Protein AF-A0A2N3VDS1-F1 (afdb_monomer)

Structure (mmCIF, N/CA/C/O backbone):
data_AF-A0A2N3VDS1-F1
#
_entry.id   AF-A0A2N3VDS1-F1
#
loop_
_atom_site.group_PDB
_atom_site.id
_atom_site.type_symbol
_atom_site.label_atom_id
_atom_site.label_alt_id
_atom_site.label_comp_id
_atom_site.label_asym_id
_atom_site.label_entity_id
_atom_site.label_seq_id
_atom_site.pdbx_PDB_ins_code
_atom_site.Cartn_x
_atom_site.Cartn_y
_atom_site.Cartn_z
_atom_site.occupancy
_atom_site.B_iso_or_equiv
_atom_site.auth_seq_id
_atom_site.auth_comp_id
_atom_site.auth_asym_id
_atom_site.auth_atom_id
_atom_site.pdbx_PDB_model_num
ATOM 1 N N . MET A 1 1 ? 66.726 -11.748 22.827 1.00 40.31 1 MET A N 1
ATOM 2 C CA . MET A 1 1 ? 65.392 -11.813 22.190 1.00 40.31 1 MET A CA 1
ATOM 3 C C . MET A 1 1 ? 64.374 -11.237 23.165 1.00 40.31 1 MET A C 1
ATOM 5 O O . MET A 1 1 ? 64.558 -11.400 24.361 1.00 40.31 1 MET A O 1
ATOM 9 N N . SER A 1 2 ? 63.422 -10.479 22.626 1.00 37.84 2 SER A N 1
ATOM 10 C CA . SER A 1 2 ? 62.558 -9.450 23.224 1.00 37.84 2 SER A CA 1
ATOM 11 C C . SER A 1 2 ? 61.882 -9.699 24.580 1.00 37.84 2 SER A C 1
ATOM 13 O O . SER A 1 2 ? 61.341 -10.766 24.846 1.00 37.84 2 SER A O 1
ATOM 15 N N . SER A 1 3 ? 61.819 -8.609 25.353 1.00 40.00 3 SER A N 1
ATOM 16 C CA . SER A 1 3 ? 60.859 -8.295 26.421 1.00 40.00 3 SER A CA 1
ATOM 17 C C . SER A 1 3 ? 59.410 -8.217 25.907 1.00 40.00 3 SER A C 1
ATOM 19 O O . SER A 1 3 ? 59.211 -7.961 24.726 1.00 40.00 3 SER A O 1
ATOM 21 N N . PHE A 1 4 ? 58.405 -8.349 26.784 1.00 37.31 4 PHE A N 1
ATOM 22 C CA . PHE A 1 4 ? 57.497 -7.255 27.190 1.00 37.31 4 PHE A CA 1
ATOM 23 C C . PHE A 1 4 ? 56.454 -7.720 28.225 1.00 37.31 4 PHE A C 1
ATOM 25 O O . PHE A 1 4 ? 55.967 -8.845 28.219 1.00 37.31 4 PHE A O 1
ATOM 32 N N . VAL A 1 5 ? 56.160 -6.786 29.128 1.00 45.03 5 VAL A N 1
ATOM 33 C CA . VAL A 1 5 ? 55.235 -6.808 30.266 1.00 45.03 5 VAL A CA 1
ATOM 34 C C . VAL A 1 5 ? 53.775 -6.863 29.797 1.00 45.03 5 VAL A C 1
ATOM 36 O O . VAL A 1 5 ? 53.363 -6.053 28.967 1.00 45.03 5 VAL A O 1
ATOM 39 N N . GLY A 1 6 ? 52.976 -7.774 30.361 1.00 40.03 6 GLY A N 1
ATOM 40 C CA . GLY A 1 6 ? 51.526 -7.838 30.150 1.00 40.03 6 GLY A CA 1
ATOM 41 C C . GLY A 1 6 ? 50.784 -6.791 30.987 1.00 40.03 6 GLY A C 1
ATOM 42 O O . GLY A 1 6 ? 50.895 -6.775 32.211 1.00 40.03 6 GLY A O 1
ATOM 43 N N . ARG A 1 7 ? 50.048 -5.894 30.321 1.00 41.56 7 ARG A N 1
ATOM 44 C CA . ARG A 1 7 ? 49.234 -4.827 30.926 1.00 41.56 7 ARG A CA 1
ATOM 45 C C . ARG A 1 7 ? 47.931 -5.373 31.526 1.00 41.56 7 ARG A C 1
ATOM 47 O O . ARG A 1 7 ? 47.240 -6.165 30.897 1.00 41.56 7 ARG A O 1
ATOM 54 N N . VAL A 1 8 ? 47.577 -4.855 32.703 1.00 44.84 8 VAL A N 1
ATOM 55 C CA . VAL A 1 8 ? 46.228 -4.882 33.292 1.00 44.84 8 VAL A CA 1
ATOM 56 C C . VAL A 1 8 ? 45.271 -4.107 32.377 1.00 44.84 8 VAL A C 1
ATOM 58 O O . VAL A 1 8 ? 45.596 -2.998 31.953 1.00 44.84 8 VAL A O 1
ATOM 61 N N . GLY A 1 9 ? 44.098 -4.670 32.082 1.00 36.62 9 GLY A N 1
ATOM 62 C CA . GLY A 1 9 ? 43.041 -4.017 31.308 1.00 36.62 9 GLY A CA 1
ATOM 63 C C . GLY A 1 9 ? 41.673 -4.304 31.917 1.00 36.62 9 GLY A C 1
ATOM 64 O O . GLY A 1 9 ? 41.267 -5.456 32.004 1.00 36.62 9 GLY A O 1
ATOM 65 N N . ALA A 1 10 ? 41.019 -3.245 32.386 1.00 42.84 10 ALA A N 1
ATOM 66 C CA . ALA A 1 10 ? 39.776 -3.227 33.141 1.00 42.84 10 ALA A CA 1
ATOM 67 C C . ALA A 1 10 ? 38.609 -3.985 32.483 1.00 42.84 10 ALA A C 1
ATOM 69 O O . ALA A 1 10 ? 38.359 -3.886 31.284 1.00 42.84 10 ALA A O 1
ATOM 70 N N . VAL A 1 11 ? 37.842 -4.672 33.330 1.00 45.03 11 VAL A N 1
ATOM 71 C CA . VAL A 1 11 ? 36.503 -5.180 33.035 1.00 45.03 11 VAL A CA 1
ATOM 72 C C . VAL A 1 11 ? 35.547 -3.984 32.975 1.00 45.03 11 VAL A C 1
ATOM 74 O O . VAL A 1 11 ? 35.133 -3.462 34.007 1.00 45.03 11 VAL A O 1
ATOM 77 N N . CYS A 1 12 ? 35.195 -3.540 31.769 1.00 34.81 12 CYS A N 1
ATOM 78 C CA . CYS A 1 12 ? 34.033 -2.681 31.550 1.00 34.81 12 CYS A CA 1
ATOM 79 C C . CYS A 1 12 ? 32.852 -3.580 31.180 1.00 34.81 12 CYS A C 1
ATOM 81 O O . CYS A 1 12 ? 32.689 -3.955 30.021 1.00 34.81 12 CYS A O 1
ATOM 83 N N . ILE A 1 13 ? 32.022 -3.934 32.164 1.00 47.00 13 ILE A N 1
ATOM 84 C CA . ILE A 1 13 ? 30.684 -4.474 31.896 1.00 47.00 13 ILE A CA 1
ATOM 85 C C . ILE A 1 13 ? 29.844 -3.287 31.424 1.00 47.00 13 ILE A C 1
ATOM 87 O O . ILE A 1 13 ? 29.196 -2.605 32.215 1.00 47.00 13 ILE A O 1
ATOM 91 N N . ALA A 1 14 ? 29.915 -2.984 30.131 1.00 44.31 14 ALA A N 1
ATOM 92 C CA . ALA A 1 14 ? 28.943 -2.107 29.510 1.00 44.31 14 ALA A CA 1
ATOM 93 C C . ALA A 1 14 ? 27.630 -2.891 29.437 1.00 44.31 14 ALA A C 1
ATOM 95 O O . ALA A 1 14 ? 27.467 -3.777 28.598 1.00 44.31 14 ALA A O 1
ATOM 96 N N . VAL A 1 15 ? 26.701 -2.592 30.345 1.00 49.94 15 VAL A N 1
ATOM 97 C CA . VAL A 1 15 ? 25.296 -2.961 30.175 1.00 49.94 15 VAL A CA 1
ATOM 98 C C . VAL A 1 15 ? 24.805 -2.152 28.981 1.00 49.94 15 VAL A C 1
ATOM 100 O O . VAL A 1 15 ? 24.395 -1.001 29.113 1.00 49.94 15 VAL A O 1
ATOM 103 N N . ALA A 1 16 ? 24.951 -2.720 27.785 1.00 50.16 16 ALA A N 1
ATOM 104 C CA . ALA A 1 16 ? 24.354 -2.177 26.585 1.00 50.16 16 ALA A CA 1
ATOM 105 C C . ALA A 1 16 ? 22.840 -2.262 26.782 1.00 50.16 16 ALA A C 1
ATOM 107 O O . ALA A 1 16 ? 22.243 -3.328 26.641 1.00 50.16 16 ALA A O 1
ATOM 108 N N . ALA A 1 17 ? 22.229 -1.143 27.166 1.00 49.97 17 ALA A N 1
ATOM 109 C CA . ALA A 1 17 ? 20.806 -0.944 26.992 1.00 49.97 17 ALA A CA 1
ATOM 110 C C . ALA A 1 17 ? 20.538 -1.087 25.491 1.00 49.97 17 ALA A C 1
ATOM 112 O O . ALA A 1 17 ? 20.821 -0.187 24.700 1.00 49.97 17 ALA A O 1
ATOM 113 N N . THR A 1 18 ? 20.082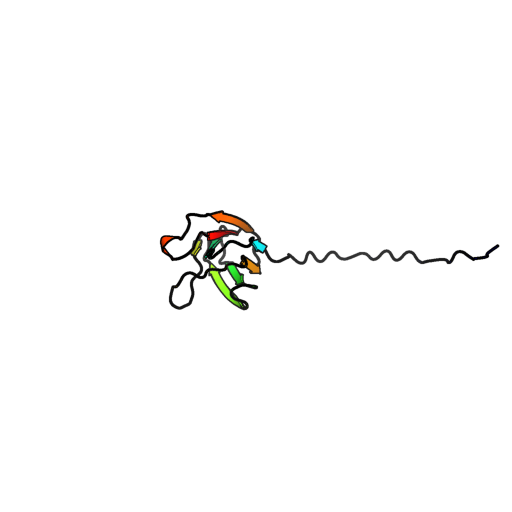 -2.268 25.086 1.00 49.47 18 THR A N 1
ATOM 114 C CA . THR A 1 18 ? 19.600 -2.544 23.741 1.00 49.47 18 THR A CA 1
ATOM 115 C C . THR A 1 18 ? 18.319 -1.748 23.548 1.00 49.47 18 THR A C 1
ATOM 117 O O . THR A 1 18 ? 17.211 -2.242 23.741 1.00 49.47 18 THR A O 1
ATOM 120 N N . PHE A 1 19 ? 18.464 -0.479 23.170 1.00 44.84 19 PHE A N 1
ATOM 121 C CA . PHE A 1 19 ? 17.403 0.221 22.469 1.00 44.84 19 PHE A CA 1
ATOM 122 C C . PHE A 1 19 ? 17.142 -0.588 21.199 1.00 44.84 19 PHE A C 1
ATOM 124 O O . PHE A 1 19 ? 17.933 -0.562 20.258 1.00 44.84 19 PHE A O 1
ATOM 131 N N . LEU A 1 20 ? 16.063 -1.371 21.208 1.00 45.47 20 LEU A N 1
ATOM 132 C CA . LEU A 1 20 ? 15.473 -1.952 20.011 1.00 45.47 20 LEU A CA 1
ATOM 133 C C . LEU A 1 20 ? 14.958 -0.785 19.168 1.00 45.47 20 LEU A C 1
ATOM 135 O O . LEU A 1 20 ? 13.773 -0.458 19.187 1.00 45.47 20 LEU A O 1
ATOM 139 N N . VAL A 1 21 ? 15.871 -0.112 18.468 1.00 49.47 21 VAL A N 1
ATOM 140 C CA . VAL A 1 21 ? 15.518 0.758 17.356 1.00 49.47 21 VAL A CA 1
ATOM 141 C C . VAL A 1 21 ? 14.851 -0.177 16.360 1.00 49.47 21 VAL A C 1
ATOM 143 O O . VAL A 1 21 ? 15.518 -1.016 15.757 1.00 49.47 21 VAL A O 1
ATOM 146 N N . CYS A 1 22 ? 13.520 -0.128 16.278 1.00 53.50 22 CYS A N 1
ATOM 147 C CA . CYS A 1 22 ? 12.799 -0.824 15.224 1.00 53.50 22 CYS A CA 1
ATOM 148 C C . CYS A 1 22 ? 13.364 -0.285 13.910 1.00 53.50 22 CYS A C 1
ATOM 150 O O . CYS A 1 22 ? 13.166 0.885 13.584 1.00 53.50 22 CYS A O 1
ATOM 152 N N . ALA A 1 23 ? 14.153 -1.107 13.218 1.00 59.03 23 ALA A N 1
ATOM 153 C CA . ALA A 1 23 ? 14.589 -0.796 11.871 1.00 59.03 23 ALA A CA 1
ATOM 154 C C . ALA A 1 23 ? 13.337 -0.573 11.004 1.00 59.03 23 ALA A C 1
ATOM 156 O O . ALA A 1 23 ? 12.306 -1.208 11.266 1.00 59.03 23 ALA A O 1
ATOM 157 N N . PRO A 1 24 ? 13.393 0.330 10.013 1.00 63.62 24 PRO A N 1
ATOM 158 C CA . PRO A 1 24 ? 12.275 0.518 9.101 1.00 63.62 24 PRO A CA 1
ATOM 159 C C . PRO A 1 24 ? 11.924 -0.813 8.427 1.00 63.62 24 PRO A C 1
ATOM 161 O O . PRO A 1 24 ? 12.799 -1.646 8.179 1.00 63.62 24 PRO A O 1
ATOM 164 N N . ALA A 1 25 ? 10.640 -1.023 8.146 1.00 76.81 25 ALA A N 1
ATOM 165 C CA . ALA A 1 25 ? 10.200 -2.192 7.402 1.00 76.81 25 ALA A CA 1
ATOM 166 C C . ALA A 1 25 ? 10.529 -1.961 5.919 1.00 76.81 25 ALA A C 1
ATOM 168 O O . ALA A 1 25 ? 10.166 -0.923 5.365 1.00 76.81 25 ALA A O 1
ATOM 169 N N . GLN A 1 26 ? 11.235 -2.901 5.286 1.00 81.25 26 GLN A N 1
ATOM 170 C CA . GLN A 1 26 ? 11.757 -2.727 3.927 1.00 81.25 26 GLN A CA 1
ATOM 171 C C . GLN A 1 26 ? 11.318 -3.857 2.992 1.00 81.25 26 GLN A C 1
ATOM 173 O O . GLN A 1 26 ? 11.426 -5.031 3.348 1.00 81.25 26 GLN A O 1
ATOM 178 N N . ALA A 1 27 ? 10.878 -3.481 1.794 1.00 83.88 27 ALA A N 1
ATOM 179 C CA . ALA A 1 27 ? 10.664 -4.356 0.649 1.00 83.88 27 ALA A CA 1
ATOM 180 C C . ALA A 1 27 ? 11.877 -4.350 -0.291 1.00 83.88 27 ALA A C 1
ATOM 182 O O . ALA A 1 27 ? 12.620 -3.366 -0.357 1.00 83.88 27 ALA A O 1
ATOM 183 N N . GLY A 1 28 ? 12.059 -5.451 -1.024 1.00 82.44 28 GLY A N 1
ATOM 184 C CA . GLY A 1 28 ? 13.117 -5.586 -2.024 1.00 82.44 28 GLY A CA 1
ATOM 185 C C . GLY A 1 28 ? 12.900 -4.689 -3.252 1.00 82.44 28 GLY A C 1
ATOM 186 O O . GLY A 1 28 ? 11.809 -4.149 -3.437 1.00 82.44 28 GLY A O 1
ATOM 187 N N . PRO A 1 29 ? 13.943 -4.495 -4.076 1.00 81.69 29 PRO A N 1
ATOM 188 C CA . PRO A 1 29 ? 13.822 -3.774 -5.335 1.00 81.69 29 PRO A CA 1
ATOM 189 C C . PRO A 1 29 ? 13.113 -4.638 -6.387 1.00 81.69 29 PRO A C 1
ATOM 191 O O . PRO A 1 29 ? 13.612 -5.701 -6.750 1.00 81.69 29 PRO A O 1
ATOM 194 N N . ASP A 1 30 ? 11.998 -4.135 -6.909 1.00 87.44 30 ASP A N 1
ATOM 195 C CA . ASP A 1 30 ? 11.270 -4.684 -8.055 1.00 87.44 30 ASP A CA 1
ATOM 196 C C . ASP A 1 30 ? 10.917 -3.523 -8.980 1.00 87.44 30 ASP A C 1
ATOM 198 O O . ASP A 1 30 ? 10.525 -2.457 -8.503 1.00 87.44 30 ASP A O 1
ATOM 202 N N . SER A 1 31 ? 11.098 -3.699 -10.291 1.00 87.19 31 SER A N 1
ATOM 203 C CA . SER A 1 31 ? 10.899 -2.594 -11.233 1.00 87.19 31 SER A CA 1
ATOM 204 C C . SER A 1 31 ? 9.439 -2.155 -11.244 1.00 87.19 31 SER A C 1
ATOM 206 O O . SER A 1 31 ? 8.547 -3.000 -11.218 1.00 87.19 31 SER A O 1
ATOM 208 N N . ASN A 1 32 ? 9.214 -0.840 -11.254 1.00 89.50 32 ASN A N 1
ATOM 209 C CA . ASN A 1 32 ? 7.915 -0.185 -11.355 1.00 89.50 32 ASN A CA 1
ATOM 210 C C . ASN A 1 32 ? 6.854 -0.783 -10.407 1.00 89.50 32 ASN A C 1
ATOM 212 O O . ASN A 1 32 ? 5.669 -0.878 -10.736 1.00 89.50 32 ASN A O 1
ATOM 216 N N . ALA A 1 33 ? 7.285 -1.217 -9.219 1.00 92.56 33 ALA A N 1
ATOM 217 C CA . ALA A 1 33 ? 6.414 -1.868 -8.259 1.00 92.56 33 ALA A CA 1
ATOM 218 C C . ALA A 1 33 ? 5.647 -0.822 -7.456 1.00 92.56 33 ALA A C 1
ATOM 220 O O . ALA A 1 33 ? 6.250 0.076 -6.868 1.00 92.56 33 ALA A O 1
ATOM 221 N N . CYS A 1 34 ? 4.329 -0.963 -7.381 1.00 94.62 34 CYS A N 1
ATOM 222 C CA . CYS A 1 34 ? 3.478 -0.110 -6.557 1.00 94.62 34 CYS A CA 1
ATOM 223 C C . CYS A 1 34 ? 3.452 -0.556 -5.093 1.00 94.62 34 CYS A C 1
ATOM 225 O O . CYS A 1 34 ? 3.923 -1.643 -4.752 1.00 94.62 34 CYS A O 1
ATOM 227 N N . LEU A 1 35 ? 2.899 0.289 -4.220 1.00 93.38 35 LEU A N 1
ATOM 228 C CA . LEU A 1 35 ? 2.736 -0.018 -2.800 1.00 93.38 35 LEU A CA 1
ATOM 229 C C . LEU A 1 35 ? 1.261 -0.102 -2.416 1.00 93.38 35 LEU A C 1
ATOM 231 O O . LEU A 1 35 ? 0.517 0.871 -2.533 1.00 93.38 35 LEU A O 1
ATOM 235 N N . VAL A 1 36 ? 0.863 -1.259 -1.898 1.00 95.00 36 VAL A N 1
ATOM 236 C CA . VAL A 1 36 ? -0.429 -1.484 -1.252 1.00 95.00 36 VAL A CA 1
ATOM 237 C C . VAL A 1 36 ? -0.200 -1.679 0.237 1.00 95.00 36 VAL A C 1
ATOM 239 O O . VAL A 1 36 ? 0.649 -2.470 0.645 1.00 95.00 36 VAL A O 1
ATOM 242 N N . VAL A 1 37 ? -0.978 -0.991 1.062 1.00 94.06 37 VAL A N 1
ATOM 243 C CA . VAL A 1 37 ? -0.969 -1.176 2.512 1.00 94.06 37 VAL A CA 1
ATOM 244 C C . VAL A 1 37 ? -2.283 -1.809 2.938 1.00 94.06 37 VAL A C 1
ATOM 246 O O . VAL A 1 37 ? -3.356 -1.285 2.647 1.00 94.06 37 VAL A O 1
ATOM 249 N N . VAL A 1 38 ? -2.186 -2.927 3.648 1.00 95.12 38 VAL A N 1
ATOM 250 C CA . VAL A 1 38 ? -3.307 -3.625 4.274 1.00 95.12 38 VAL A CA 1
ATOM 251 C C . VAL A 1 38 ? -3.212 -3.387 5.772 1.00 95.12 38 VAL A C 1
ATOM 253 O O . VAL A 1 38 ? -2.325 -3.916 6.440 1.00 95.12 38 VAL A O 1
ATOM 256 N N . ASN A 1 39 ? -4.124 -2.586 6.308 1.00 94.38 39 ASN A N 1
ATOM 257 C CA . ASN A 1 39 ? -4.211 -2.368 7.737 1.00 94.38 39 ASN A CA 1
ATOM 258 C C . ASN A 1 39 ? -5.094 -3.445 8.380 1.00 94.38 39 ASN A C 1
ATOM 260 O O . ASN A 1 39 ? -6.298 -3.430 8.158 1.00 94.38 39 ASN A O 1
ATOM 264 N N . GLN A 1 40 ? -4.538 -4.362 9.176 1.00 94.25 40 GLN A N 1
ATOM 265 C CA . GLN A 1 40 ? -5.327 -5.356 9.930 1.00 94.25 40 GLN A CA 1
ATOM 266 C C . GLN A 1 40 ? -5.622 -4.929 11.376 1.00 94.25 40 GLN A C 1
ATOM 268 O O . GLN A 1 40 ? -6.173 -5.713 12.152 1.00 94.25 40 GLN A O 1
ATOM 273 N N . LEU A 1 41 ? -5.261 -3.703 11.755 1.00 92.62 41 LEU A N 1
ATOM 274 C CA . LEU A 1 41 ? -5.472 -3.177 13.099 1.00 92.62 41 LEU A CA 1
ATOM 275 C C . LEU A 1 41 ? -6.843 -2.495 13.237 1.00 92.62 41 LEU A C 1
ATOM 277 O O . LEU A 1 41 ? -7.398 -2.007 12.247 1.00 92.62 41 LEU A O 1
ATOM 281 N N . PRO A 1 42 ? -7.378 -2.416 14.474 1.00 94.81 42 PRO A N 1
ATOM 282 C CA . PRO A 1 42 ? -8.604 -1.672 14.777 1.00 94.81 42 PRO A CA 1
ATOM 283 C C . PRO A 1 42 ? -8.432 -0.147 14.734 1.00 94.81 42 PRO A C 1
ATOM 285 O O . PRO A 1 42 ? -9.428 0.569 14.822 1.00 94.81 42 PRO A O 1
ATOM 288 N N . ASP A 1 43 ? -7.200 0.344 14.595 1.00 92.75 43 ASP A N 1
ATOM 289 C CA . ASP A 1 43 ? -6.852 1.763 14.590 1.00 92.75 43 ASP A CA 1
ATOM 290 C C . ASP A 1 43 ? -6.384 2.221 13.203 1.00 92.75 43 ASP A C 1
ATOM 292 O O . ASP A 1 43 ? -5.878 1.425 12.409 1.00 92.75 43 ASP A O 1
ATOM 296 N N . THR A 1 44 ? -6.509 3.520 12.919 1.00 92.62 44 THR A N 1
ATOM 297 C CA . THR A 1 44 ? -5.893 4.135 11.734 1.00 92.62 44 THR A CA 1
ATO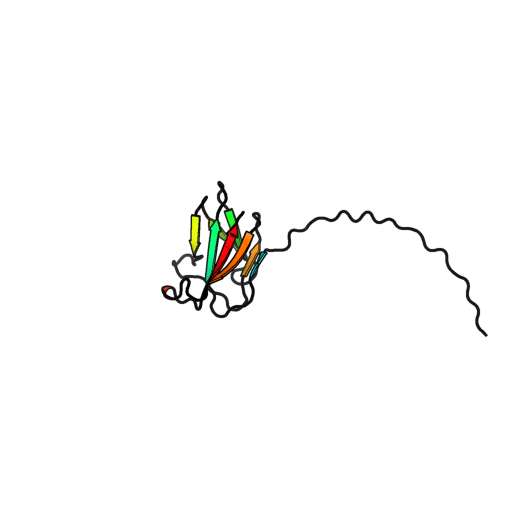M 298 C C . THR A 1 44 ? -4.373 4.085 11.850 1.00 92.62 44 THR A C 1
ATOM 300 O O . THR A 1 44 ? -3.801 4.465 12.873 1.00 92.62 44 THR A O 1
ATOM 303 N N . VAL A 1 45 ? -3.717 3.661 10.775 1.00 91.06 45 VAL A N 1
ATOM 304 C CA . VAL A 1 45 ? -2.259 3.584 10.686 1.00 91.06 45 VAL A CA 1
ATOM 305 C C . VAL A 1 45 ? -1.730 4.701 9.799 1.00 91.06 45 VAL A C 1
ATOM 307 O O . VAL A 1 45 ? -2.252 4.928 8.710 1.00 91.06 45 VAL A O 1
ATOM 310 N N . VAL A 1 46 ? -0.657 5.358 10.243 1.00 91.00 46 VAL A N 1
ATOM 311 C CA . VAL A 1 46 ? 0.082 6.332 9.433 1.00 91.00 46 VAL A CA 1
ATOM 312 C C . VAL A 1 46 ? 1.345 5.673 8.883 1.00 91.00 46 VAL A C 1
ATOM 314 O O . VAL A 1 46 ? 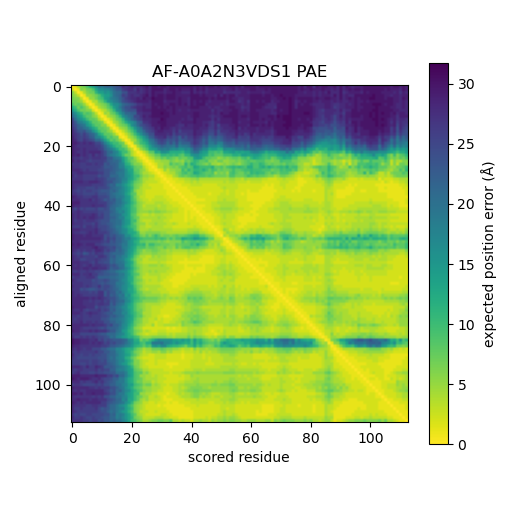2.209 5.202 9.628 1.00 91.00 46 VAL A O 1
ATOM 317 N N . ILE A 1 47 ? 1.446 5.629 7.559 1.00 88.25 47 ILE A N 1
ATOM 318 C CA . ILE A 1 47 ? 2.580 5.059 6.833 1.00 88.25 47 ILE A CA 1
ATOM 319 C C . ILE A 1 47 ? 3.458 6.198 6.351 1.00 88.25 47 ILE A C 1
ATOM 321 O O . ILE A 1 47 ? 3.008 6.993 5.532 1.00 88.25 47 ILE A O 1
ATOM 325 N N . HIS A 1 48 ? 4.704 6.262 6.820 1.00 89.19 48 HIS A N 1
ATOM 326 C CA . HIS A 1 48 ? 5.699 7.197 6.300 1.00 89.19 48 HIS A CA 1
ATOM 327 C C . HIS A 1 48 ? 6.647 6.476 5.347 1.00 89.19 48 HIS A C 1
ATOM 329 O O . HIS A 1 48 ? 7.130 5.389 5.667 1.00 89.19 48 HIS A O 1
ATOM 335 N N . LEU A 1 49 ? 6.945 7.088 4.203 1.00 86.38 49 LEU A N 1
ATOM 336 C CA . LEU A 1 49 ? 7.931 6.562 3.259 1.00 86.38 49 LEU A CA 1
ATOM 337 C C . LEU A 1 49 ? 9.267 7.299 3.393 1.00 86.38 49 LEU A C 1
ATOM 339 O O . LEU A 1 49 ? 9.304 8.525 3.489 1.00 86.38 49 LEU A O 1
ATOM 343 N N . ASP A 1 50 ? 10.365 6.540 3.385 1.00 81.94 50 ASP A N 1
ATOM 344 C CA . ASP A 1 50 ? 11.725 7.069 3.571 1.00 81.94 50 ASP A CA 1
ATOM 345 C C . ASP A 1 50 ? 12.548 7.132 2.271 1.00 81.94 50 ASP A C 1
ATOM 347 O O . ASP A 1 50 ? 13.519 7.883 2.215 1.00 81.94 50 ASP A O 1
ATOM 351 N N . ASN A 1 51 ? 12.212 6.350 1.238 1.00 76.00 51 ASN A N 1
ATOM 352 C CA . ASN A 1 51 ? 13.047 6.214 0.037 1.00 76.00 51 ASN A CA 1
ATOM 353 C C . ASN A 1 51 ? 12.445 6.860 -1.223 1.00 76.00 51 ASN A C 1
ATOM 355 O O . ASN A 1 51 ? 12.991 7.838 -1.720 1.00 76.00 51 ASN A O 1
ATOM 359 N N . ALA A 1 52 ? 11.343 6.320 -1.752 1.00 69.38 52 ALA A N 1
ATOM 360 C CA . ALA A 1 52 ? 10.787 6.729 -3.041 1.00 69.38 52 ALA A CA 1
ATOM 361 C C . ALA A 1 52 ? 10.023 8.060 -2.948 1.00 69.38 52 ALA A C 1
ATOM 363 O O . ALA A 1 52 ? 9.998 8.832 -3.901 1.00 69.38 52 ALA A O 1
ATOM 364 N N . PHE A 1 53 ? 9.446 8.337 -1.776 1.00 75.31 53 PHE A N 1
ATOM 365 C CA . PHE A 1 53 ? 8.657 9.535 -1.485 1.00 75.31 53 PHE A CA 1
ATOM 366 C C . PHE A 1 53 ? 8.988 10.039 -0.073 1.00 75.31 53 PHE A C 1
ATOM 368 O O . PHE A 1 53 ? 8.161 9.931 0.835 1.00 75.31 53 PHE A O 1
ATOM 375 N N . PRO A 1 54 ? 10.229 10.509 0.156 1.00 73.12 54 PRO A N 1
ATOM 376 C CA . PRO A 1 54 ? 10.708 10.837 1.491 1.00 73.12 54 PRO A CA 1
ATOM 377 C C . PRO A 1 54 ? 9.855 11.939 2.126 1.00 73.12 54 PRO A C 1
ATOM 379 O O . PRO A 1 54 ? 9.705 13.026 1.570 1.00 73.12 54 PRO A O 1
ATOM 382 N N . GLY A 1 55 ? 9.315 11.659 3.312 1.00 73.06 55 GLY A N 1
ATOM 383 C CA . GLY A 1 55 ? 8.490 12.603 4.075 1.00 73.06 55 GLY A CA 1
ATOM 384 C C . GLY A 1 55 ? 7.003 12.601 3.709 1.00 73.06 55 GLY A C 1
ATOM 385 O O . GLY A 1 55 ? 6.209 13.215 4.426 1.00 73.06 55 GLY A O 1
ATOM 386 N N . SER A 1 56 ? 6.603 11.880 2.659 1.00 84.44 56 SER A N 1
ATOM 387 C CA . SER A 1 56 ? 5.192 11.636 2.365 1.00 84.44 56 SER A CA 1
ATOM 388 C C . SER A 1 56 ? 4.595 10.652 3.371 1.00 84.44 56 SER A C 1
ATOM 390 O O . SER A 1 56 ? 5.279 9.750 3.871 1.00 84.44 56 SER A O 1
ATOM 392 N N . HIS A 1 57 ? 3.312 10.841 3.676 1.00 87.94 57 HIS A N 1
ATOM 393 C CA . HIS A 1 57 ? 2.574 9.976 4.582 1.00 87.94 57 HIS A CA 1
ATOM 394 C C . HIS A 1 57 ? 1.172 9.675 4.061 1.00 87.94 57 HIS A C 1
ATOM 396 O O . HIS A 1 57 ? 0.569 10.499 3.377 1.00 87.94 57 HIS A O 1
ATOM 402 N N . TRP A 1 58 ? 0.665 8.496 4.416 1.00 90.38 58 TRP A N 1
ATOM 403 C CA . TRP A 1 58 ? -0.690 8.060 4.097 1.00 90.38 58 TRP A CA 1
ATOM 404 C C . TRP A 1 58 ? -1.370 7.549 5.356 1.00 90.38 58 TRP A C 1
ATOM 406 O O . TRP A 1 58 ? -0.790 6.769 6.113 1.00 90.38 58 TRP A O 1
ATOM 416 N N . GLU A 1 59 ? -2.611 7.977 5.553 1.00 92.00 59 GLU A N 1
ATOM 417 C CA . GLU A 1 59 ? -3.487 7.428 6.578 1.00 92.00 59 GLU A CA 1
ATOM 418 C C . GLU A 1 59 ? -4.276 6.261 5.989 1.00 92.00 59 GLU A C 1
ATOM 420 O O . GLU A 1 59 ? -4.969 6.393 4.977 1.00 92.00 59 GLU A O 1
ATOM 425 N N . VAL A 1 60 ? -4.168 5.102 6.627 1.00 91.94 60 VAL A N 1
ATOM 426 C CA . VAL A 1 60 ? -4.887 3.890 6.244 1.00 91.94 60 VAL A CA 1
ATOM 427 C C . VAL A 1 60 ? -5.859 3.561 7.361 1.00 91.94 60 VAL A C 1
ATOM 429 O O . VAL A 1 60 ? -5.453 3.257 8.483 1.00 91.94 60 VAL A O 1
ATOM 432 N N . GLY A 1 61 ? -7.154 3.650 7.056 1.00 93.00 61 GLY A N 1
ATOM 433 C CA . GLY A 1 61 ? -8.218 3.386 8.019 1.00 93.00 61 GLY A CA 1
ATOM 434 C C . GLY A 1 61 ? -8.164 1.965 8.599 1.00 93.00 61 GLY A C 1
ATOM 435 O O . GLY A 1 61 ? -7.471 1.096 8.061 1.00 93.00 61 GLY A O 1
ATOM 436 N N . PRO A 1 62 ? -8.887 1.711 9.698 1.00 94.62 62 PRO A N 1
ATOM 437 C CA . PRO A 1 62 ? -8.912 0.400 10.336 1.00 94.62 62 PRO A CA 1
ATOM 438 C C . PRO A 1 62 ? -9.489 -0.657 9.392 1.00 94.62 62 PRO A C 1
ATOM 440 O O . PRO A 1 62 ? -10.486 -0.406 8.711 1.00 94.62 62 PRO A O 1
ATOM 443 N N . TYR A 1 63 ? -8.863 -1.835 9.349 1.00 94.44 63 TYR A N 1
ATOM 444 C CA . TYR A 1 63 ? -9.262 -2.951 8.475 1.00 94.44 63 TYR A CA 1
ATOM 445 C C . TYR A 1 63 ? -9.335 -2.607 6.972 1.00 94.44 63 TYR A C 1
ATOM 447 O O . TYR A 1 63 ? -10.042 -3.274 6.213 1.00 94.44 63 TYR A O 1
ATOM 455 N N . ALA A 1 64 ? -8.628 -1.561 6.531 1.00 95.38 64 ALA A N 1
ATOM 456 C CA . ALA A 1 64 ? -8.660 -1.077 5.155 1.00 95.38 64 ALA A CA 1
ATOM 457 C C . ALA A 1 64 ? -7.477 -1.588 4.321 1.00 95.38 64 ALA A C 1
ATOM 459 O O . ALA A 1 64 ? -6.400 -1.884 4.833 1.00 95.38 64 ALA A O 1
ATOM 460 N N . THR A 1 65 ? -7.677 -1.646 3.006 1.00 95.50 65 THR A N 1
ATOM 461 C CA . THR A 1 65 ? -6.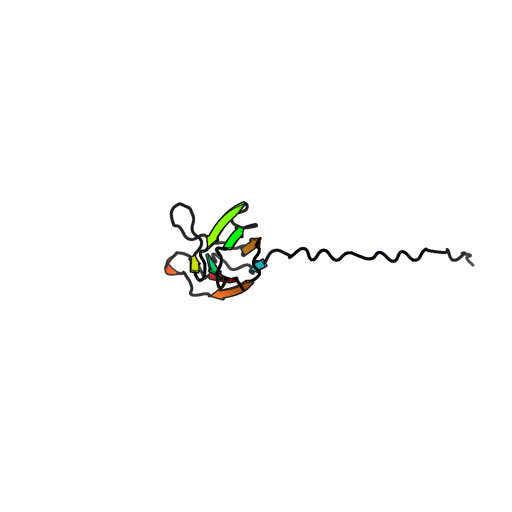611 -1.863 2.020 1.00 95.50 65 THR A CA 1
ATOM 462 C C . THR A 1 65 ? -6.521 -0.641 1.120 1.00 95.50 65 THR A C 1
ATOM 464 O O . THR A 1 65 ? -7.523 -0.250 0.522 1.00 95.50 65 THR A O 1
ATOM 467 N N . THR A 1 66 ? -5.330 -0.061 1.010 1.00 94.19 66 THR A N 1
ATOM 468 C CA . THR A 1 66 ? -5.095 1.179 0.269 1.00 94.19 66 THR A CA 1
ATOM 469 C C . THR A 1 66 ? -3.929 0.994 -0.692 1.00 94.19 66 THR A C 1
ATOM 471 O O . THR A 1 66 ? -2.810 0.718 -0.264 1.00 94.19 66 THR A O 1
ATOM 474 N N . LEU A 1 67 ? -4.179 1.180 -1.989 1.00 94.25 67 LEU A N 1
ATOM 475 C CA . LEU A 1 67 ? -3.123 1.468 -2.960 1.00 94.25 67 LEU A CA 1
ATOM 476 C C . LEU A 1 67 ? -2.670 2.908 -2.741 1.00 94.25 67 LEU A C 1
ATOM 478 O O . LEU A 1 67 ? -3.500 3.818 -2.727 1.00 94.25 67 LEU A O 1
ATOM 482 N N . LEU A 1 68 ? -1.371 3.121 -2.558 1.00 91.56 68 LEU A N 1
ATOM 483 C CA . LEU A 1 68 ? -0.856 4.469 -2.384 1.00 91.56 68 LEU A CA 1
ATOM 484 C C . LEU A 1 68 ? -0.893 5.205 -3.723 1.00 91.56 68 LEU A C 1
ATOM 486 O O . LEU A 1 68 ? -0.429 4.710 -4.755 1.00 91.56 68 LEU A O 1
ATOM 490 N N . THR A 1 69 ? -1.437 6.414 -3.684 1.00 91.06 69 THR A N 1
ATOM 491 C CA . THR A 1 69 ? -1.539 7.301 -4.837 1.00 91.06 69 THR A CA 1
ATOM 492 C C . THR A 1 69 ? -0.996 8.687 -4.510 1.00 91.06 69 THR A C 1
ATOM 494 O O . THR A 1 69 ? -0.939 9.084 -3.342 1.00 91.06 69 THR A O 1
ATOM 497 N N . THR A 1 70 ? -0.624 9.435 -5.547 1.00 86.31 70 THR A N 1
ATOM 498 C CA . THR A 1 70 ? -0.394 10.882 -5.467 1.00 86.31 70 THR A CA 1
ATOM 499 C C . THR A 1 70 ? -1.706 11.623 -5.188 1.00 86.31 70 THR A C 1
ATOM 501 O O . THR A 1 70 ? -2.790 11.033 -5.255 1.00 86.31 70 THR A O 1
ATOM 504 N N . GLU A 1 71 ? -1.627 12.927 -4.911 1.00 83.81 71 GLU A N 1
ATOM 505 C CA . GLU A 1 71 ? -2.811 13.780 -4.722 1.00 83.81 71 GLU A CA 1
ATOM 506 C C . GLU A 1 71 ? -3.709 13.822 -5.973 1.00 83.81 71 GLU A C 1
ATOM 508 O O . GLU A 1 71 ? -4.927 13.945 -5.865 1.00 83.81 71 GLU A O 1
ATOM 513 N N . GLU A 1 72 ? -3.138 13.637 -7.166 1.00 86.81 72 GLU A N 1
ATOM 514 C CA . GLU A 1 72 ? -3.865 13.553 -8.440 1.00 86.81 72 GLU A CA 1
ATOM 515 C C . GLU A 1 72 ? -4.477 12.165 -8.709 1.00 86.81 72 GLU A C 1
ATOM 517 O O . GLU A 1 72 ? -4.996 11.922 -9.802 1.00 86.81 72 GLU A O 1
ATOM 522 N N . GLY A 1 73 ? -4.395 11.238 -7.749 1.00 87.19 73 GLY A N 1
ATOM 523 C CA . GLY A 1 73 ? -4.969 9.895 -7.851 1.00 87.19 73 GLY A CA 1
ATOM 524 C C . GLY A 1 73 ? -4.166 8.923 -8.718 1.00 87.19 73 GLY A C 1
ATOM 525 O O . GLY A 1 73 ? -4.699 7.899 -9.143 1.00 87.19 73 GLY A O 1
ATOM 526 N N . ARG A 1 74 ? -2.892 9.218 -9.002 1.00 88.69 74 ARG A N 1
ATOM 527 C CA . ARG A 1 74 ? -2.010 8.308 -9.751 1.00 88.69 74 ARG A CA 1
ATOM 528 C C . ARG A 1 74 ? -1.327 7.338 -8.803 1.00 88.69 74 ARG A C 1
ATOM 530 O O . ARG A 1 74 ? -0.821 7.776 -7.777 1.00 88.69 74 ARG A O 1
ATOM 537 N N . ALA A 1 75 ? -1.271 6.054 -9.150 1.00 91.31 75 ALA A N 1
ATOM 538 C CA . ALA A 1 75 ? -0.514 5.080 -8.370 1.00 91.31 75 ALA A CA 1
ATOM 539 C C . ALA A 1 75 ? 0.956 5.504 -8.267 1.00 91.31 75 ALA A C 1
ATOM 541 O O . ALA A 1 75 ? 1.556 5.935 -9.256 1.00 91.31 75 ALA A O 1
ATOM 542 N N . ILE A 1 76 ? 1.520 5.401 -7.066 1.00 90.38 76 ILE A N 1
ATOM 543 C CA . ILE A 1 76 ? 2.956 5.595 -6.884 1.00 90.38 76 ILE A CA 1
ATOM 544 C C . ILE A 1 76 ? 3.683 4.268 -7.093 1.00 90.38 76 ILE A C 1
ATOM 546 O O . ILE A 1 76 ? 3.276 3.239 -6.556 1.00 90.38 76 ILE A O 1
ATOM 550 N N . ALA A 1 77 ? 4.777 4.310 -7.847 1.00 91.44 77 ALA A N 1
ATOM 551 C CA . ALA A 1 77 ? 5.617 3.159 -8.150 1.00 91.44 77 ALA A CA 1
ATOM 552 C C . ALA A 1 77 ? 7.084 3.473 -7.838 1.00 91.44 77 ALA A C 1
ATOM 554 O O . ALA A 1 77 ? 7.503 4.635 -7.875 1.00 91.44 77 ALA A O 1
ATOM 555 N N . SER A 1 78 ? 7.869 2.446 -7.524 1.00 88.62 78 SER A N 1
ATOM 556 C CA . SER A 1 78 ? 9.307 2.574 -7.298 1.00 88.62 78 SER A CA 1
ATOM 557 C C . SER A 1 78 ? 10.063 1.371 -7.845 1.00 88.62 78 SER A C 1
ATOM 559 O O . SER A 1 78 ? 9.644 0.242 -7.628 1.00 88.62 78 SER A O 1
ATOM 561 N N . ASP A 1 79 ? 11.215 1.618 -8.475 1.00 88.31 79 ASP A N 1
ATOM 562 C CA . ASP A 1 79 ? 12.192 0.580 -8.842 1.00 88.31 79 ASP A CA 1
ATOM 563 C C . ASP A 1 79 ? 13.143 0.220 -7.684 1.00 88.31 79 ASP A C 1
ATOM 565 O O . ASP A 1 79 ? 13.854 -0.783 -7.724 1.00 88.31 79 ASP A O 1
ATOM 569 N N . ALA A 1 80 ? 13.210 1.068 -6.653 1.00 85.25 80 ALA A N 1
ATOM 570 C CA . ALA A 1 80 ? 14.195 0.972 -5.574 1.00 85.25 80 ALA A CA 1
ATOM 571 C C . ALA A 1 80 ? 13.689 0.176 -4.356 1.00 85.25 80 ALA A C 1
ATOM 573 O O . ALA A 1 80 ? 14.374 0.119 -3.331 1.00 85.25 80 ALA A O 1
ATOM 574 N N . GLY A 1 81 ? 12.491 -0.405 -4.453 1.00 85.88 81 GLY A N 1
ATOM 575 C CA . GLY A 1 81 ? 11.776 -1.020 -3.337 1.00 85.88 81 GLY A CA 1
ATOM 576 C C . GLY A 1 81 ? 11.079 0.011 -2.452 1.00 85.88 81 GLY A C 1
ATOM 577 O O . GLY A 1 81 ? 10.967 1.187 -2.801 1.00 85.88 81 GLY A O 1
ATOM 578 N N . TRP A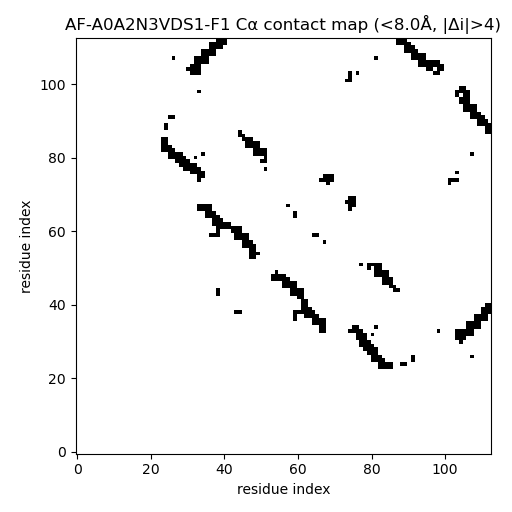 1 82 ? 10.620 -0.412 -1.276 1.00 87.38 82 TRP A N 1
ATOM 579 C CA . TRP A 1 82 ? 9.859 0.443 -0.359 1.00 87.38 82 TRP A CA 1
ATOM 580 C C . TRP A 1 82 ? 10.452 0.413 1.038 1.00 87.38 82 TRP A C 1
ATOM 582 O O . TRP A 1 82 ? 10.723 -0.654 1.581 1.00 87.38 82 TRP A O 1
ATOM 592 N N . VAL A 1 83 ? 10.637 1.588 1.636 1.00 87.94 83 VAL A N 1
ATOM 593 C CA . VAL A 1 83 ? 11.075 1.726 3.028 1.00 87.94 83 VAL A CA 1
ATOM 594 C C . VAL A 1 83 ? 9.979 2.447 3.792 1.00 87.94 83 VAL A C 1
ATOM 596 O O . VAL A 1 83 ? 9.811 3.659 3.652 1.00 87.94 83 VAL A O 1
ATOM 599 N N . VAL A 1 84 ? 9.231 1.681 4.584 1.00 84.94 84 VAL A N 1
ATOM 600 C CA . VAL A 1 84 ? 8.156 2.185 5.434 1.00 84.94 84 VAL A CA 1
ATOM 601 C C . VAL A 1 84 ? 8.694 2.404 6.843 1.00 84.94 84 VAL A C 1
ATOM 603 O O . VAL A 1 84 ? 9.169 1.480 7.511 1.00 84.94 84 VAL A O 1
ATOM 606 N N . ARG A 1 85 ? 8.575 3.640 7.320 1.00 81.94 85 ARG A N 1
ATOM 607 C CA . ARG A 1 85 ? 8.780 4.000 8.718 1.00 81.94 85 ARG A CA 1
ATOM 608 C C . ARG A 1 85 ? 7.419 4.028 9.404 1.00 81.94 85 ARG A C 1
ATOM 610 O O . ARG A 1 85 ? 6.565 4.851 9.089 1.00 81.94 85 ARG A O 1
ATOM 617 N N . SER A 1 86 ? 7.208 3.103 10.330 1.00 68.38 86 SER A N 1
ATOM 618 C CA . SER A 1 86 ? 5.934 2.958 11.031 1.00 68.38 86 SER A CA 1
ATOM 619 C C . SER A 1 86 ? 6.172 2.413 12.445 1.00 68.38 86 SER A C 1
ATOM 621 O O . SER A 1 86 ? 7.121 1.659 12.673 1.00 68.38 86 SER A O 1
ATOM 623 N N . PRO A 1 87 ? 5.339 2.795 13.419 1.00 59.97 87 PRO A N 1
ATOM 624 C CA . PRO A 1 87 ? 4.486 1.804 14.053 1.00 59.97 87 PRO A CA 1
ATOM 625 C C . PRO A 1 87 ? 3.141 1.808 13.323 1.00 59.97 87 PRO A C 1
ATOM 627 O O . PRO A 1 87 ? 2.562 2.886 13.160 1.00 59.97 87 PRO A O 1
ATOM 630 N N . PRO A 1 88 ? 2.643 0.642 12.876 1.00 68.06 88 PRO A N 1
ATOM 631 C CA . PRO A 1 88 ? 2.893 -0.709 13.385 1.00 68.06 88 PRO A CA 1
ATOM 632 C C . PRO A 1 88 ? 3.929 -1.548 12.616 1.00 68.06 88 PRO A C 1
ATOM 634 O O . PRO A 1 88 ? 4.466 -1.164 11.578 1.00 68.06 88 PRO A O 1
ATOM 637 N N . ARG A 1 89 ? 4.199 -2.738 13.169 1.00 84.19 89 ARG A N 1
ATOM 638 C CA . ARG A 1 89 ? 4.936 -3.808 12.486 1.00 84.19 89 ARG A CA 1
ATOM 639 C C . ARG A 1 89 ? 4.086 -4.359 11.343 1.00 84.19 89 ARG A C 1
ATOM 641 O O . ARG A 1 89 ? 2.867 -4.218 11.338 1.00 84.19 89 ARG A O 1
ATOM 648 N N . GLY A 1 90 ? 4.740 -5.003 10.388 1.00 87.50 90 GLY A N 1
ATOM 649 C CA . GLY A 1 90 ? 4.040 -5.634 9.285 1.00 87.50 90 GLY A CA 1
ATOM 650 C C . GLY A 1 90 ? 4.904 -6.624 8.530 1.00 87.50 90 GLY A C 1
ATOM 651 O O . GLY A 1 90 ? 6.115 -6.722 8.751 1.00 87.50 90 GLY A O 1
ATOM 652 N N . THR A 1 91 ? 4.257 -7.385 7.663 1.00 91.19 91 THR A N 1
ATOM 653 C CA . THR A 1 91 ? 4.898 -8.308 6.731 1.00 91.19 91 THR A CA 1
ATOM 654 C C . THR A 1 91 ? 4.846 -7.745 5.320 1.00 91.19 91 THR A C 1
ATOM 656 O O . THR A 1 91 ? 3.955 -6.973 4.971 1.00 91.19 91 THR A O 1
ATOM 659 N N . TRP A 1 92 ? 5.820 -8.147 4.511 1.00 92.44 92 TRP A N 1
ATOM 660 C CA . TRP A 1 92 ? 5.899 -7.798 3.102 1.00 92.44 92 TRP A CA 1
ATOM 661 C C . TRP A 1 92 ? 5.632 -9.029 2.249 1.00 92.44 92 TRP A C 1
ATOM 663 O O . TRP A 1 92 ? 6.171 -10.105 2.518 1.00 92.44 92 TRP A O 1
ATOM 673 N N . HIS A 1 93 ? 4.844 -8.855 1.197 1.00 94.19 93 HIS A N 1
ATOM 674 C CA . HIS A 1 93 ? 4.697 -9.835 0.131 1.00 94.19 93 HIS A CA 1
ATOM 675 C C . HIS A 1 93 ? 4.627 -9.116 -1.214 1.00 94.19 93 HIS A C 1
ATOM 677 O O . HIS A 1 93 ? 4.071 -8.025 -1.291 1.00 94.19 93 HIS A O 1
ATOM 683 N N . TYR A 1 94 ? 5.209 -9.702 -2.255 1.00 94.00 94 TYR A N 1
ATOM 684 C CA . TYR A 1 94 ? 5.176 -9.141 -3.599 1.00 94.00 94 TYR A CA 1
ATOM 685 C C . TYR A 1 94 ? 4.177 -9.905 -4.460 1.00 94.00 94 TYR A C 1
ATOM 687 O O . TYR A 1 94 ? 4.221 -11.132 -4.515 1.00 94.00 94 TYR A O 1
ATOM 695 N N . GLU A 1 95 ? 3.322 -9.164 -5.155 1.00 94.62 95 GLU A N 1
ATOM 696 C CA . GLU A 1 95 ? 2.280 -9.681 -6.035 1.00 94.62 95 GLU A CA 1
ATOM 697 C C . GLU A 1 95 ? 2.497 -9.138 -7.451 1.00 94.62 95 GLU A C 1
ATOM 699 O O . GLU A 1 95 ? 2.216 -7.972 -7.742 1.00 94.62 95 GLU A O 1
ATOM 704 N N . SER A 1 96 ? 2.986 -9.985 -8.358 1.00 93.44 96 SER A N 1
ATOM 705 C CA . SER A 1 96 ? 3.395 -9.573 -9.710 1.00 93.44 96 SER A CA 1
ATOM 706 C C . SER A 1 96 ? 2.235 -9.163 -10.622 1.00 93.44 96 SER A C 1
ATOM 708 O O . SER A 1 96 ? 2.446 -8.501 -11.628 1.00 93.44 96 SER A O 1
ATOM 710 N N . SER A 1 97 ? 1.004 -9.579 -10.316 1.00 93.25 97 SER A N 1
ATOM 711 C CA . SER A 1 97 ? -0.188 -9.235 -11.107 1.00 93.25 97 SER A CA 1
ATOM 712 C C . SER A 1 97 ? -1.034 -8.125 -10.486 1.00 93.25 97 SER A C 1
ATOM 714 O O . SER A 1 97 ? -2.073 -7.764 -11.035 1.00 93.25 97 SER A O 1
ATOM 716 N N . LEU A 1 98 ? -0.653 -7.611 -9.315 1.00 93.12 98 LEU A N 1
ATOM 717 C CA . LEU A 1 98 ? -1.470 -6.645 -8.592 1.00 93.12 98 LEU A CA 1
ATOM 718 C C . LEU A 1 98 ? -1.215 -5.221 -9.107 1.00 93.12 98 LEU A C 1
ATOM 720 O O . LEU A 1 98 ? -0.071 -4.772 -9.175 1.00 93.12 98 LEU A O 1
ATOM 724 N N . ASN A 1 99 ? -2.302 -4.505 -9.413 1.00 93.56 99 ASN A N 1
ATOM 725 C CA . ASN A 1 99 ? -2.324 -3.123 -9.916 1.00 93.56 99 ASN A CA 1
ATOM 726 C C . ASN A 1 99 ? -1.634 -2.900 -11.275 1.00 93.56 99 ASN A C 1
ATOM 728 O O . ASN A 1 99 ? -1.264 -1.774 -11.603 1.00 93.56 99 ASN A O 1
ATOM 732 N N . THR A 1 100 ? -1.529 -3.931 -12.116 1.00 92.1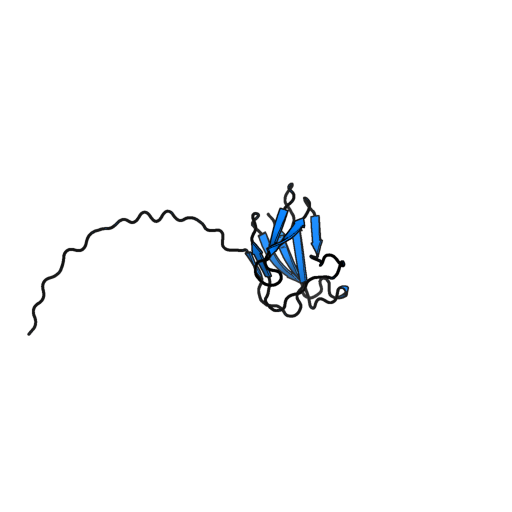9 100 THR A N 1
ATOM 733 C CA . THR A 1 100 ? -1.006 -3.768 -13.484 1.00 92.19 100 THR A CA 1
ATOM 734 C C . THR A 1 100 ? -1.859 -2.831 -14.337 1.00 92.19 100 THR A C 1
ATOM 736 O O . THR A 1 100 ? -1.335 -2.032 -15.109 1.00 92.19 100 THR A O 1
ATOM 739 N N . ASP A 1 101 ? -3.176 -2.831 -14.116 1.00 92.88 101 ASP A N 1
ATOM 740 C CA . ASP A 1 101 ? -4.116 -1.918 -14.783 1.00 92.88 101 ASP A CA 1
ATOM 741 C C . ASP A 1 101 ? -3.947 -0.448 -14.349 1.00 92.88 101 ASP A C 1
ATOM 743 O O . ASP A 1 101 ? -4.483 0.459 -14.984 1.00 92.88 101 ASP A O 1
ATOM 747 N N . TRP A 1 102 ? -3.185 -0.205 -13.278 1.00 91.38 102 TRP A N 1
ATOM 748 C CA . TRP A 1 102 ? -2.846 1.124 -12.762 1.00 91.38 102 TRP A CA 1
ATOM 749 C C . TRP A 1 102 ? -1.460 1.603 -13.217 1.00 91.38 102 TRP A C 1
ATOM 751 O O . TRP A 1 102 ? -1.013 2.668 -12.793 1.00 91.38 102 TRP A O 1
ATOM 761 N N . GLY A 1 103 ? -0.799 0.850 -14.105 1.00 90.44 103 GLY A N 1
ATOM 762 C CA . GLY A 1 103 ? 0.515 1.190 -14.652 1.00 90.44 103 GLY A CA 1
ATOM 763 C C . GLY A 1 103 ? 1.699 0.705 -13.815 1.00 90.44 103 GLY A C 1
ATOM 764 O O . GLY A 1 103 ? 2.796 1.223 -14.001 1.00 90.44 103 GLY A O 1
ATOM 765 N N . CYS A 1 104 ? 1.484 -0.255 -12.913 1.00 93.31 104 CYS A N 1
ATOM 766 C CA . CYS A 1 104 ? 2.525 -0.905 -12.115 1.00 93.31 104 CYS A CA 1
ATOM 767 C C . CYS A 1 104 ? 2.973 -2.226 -12.773 1.00 93.31 104 CYS A C 1
ATOM 769 O O . CYS A 1 104 ? 2.153 -2.907 -13.381 1.00 93.31 104 CYS A O 1
ATOM 771 N N . ASP A 1 105 ? 4.213 -2.668 -12.567 1.00 94.19 105 ASP A N 1
ATOM 772 C CA . ASP A 1 105 ? 4.675 -3.994 -13.047 1.00 94.19 105 ASP A CA 1
ATOM 773 C C . ASP A 1 105 ? 4.476 -5.104 -11.990 1.00 94.19 105 ASP A C 1
ATOM 775 O O . ASP A 1 105 ? 4.955 -6.228 -12.117 1.00 94.19 105 ASP A O 1
ATOM 779 N N . GLY A 1 106 ? 3.757 -4.762 -10.924 1.00 93.38 106 GLY A N 1
ATOM 780 C CA . GLY A 1 106 ? 3.459 -5.569 -9.752 1.00 93.38 106 GLY A CA 1
ATOM 781 C C . GLY A 1 106 ? 3.299 -4.659 -8.540 1.00 93.38 106 GLY A C 1
ATOM 782 O O . GLY A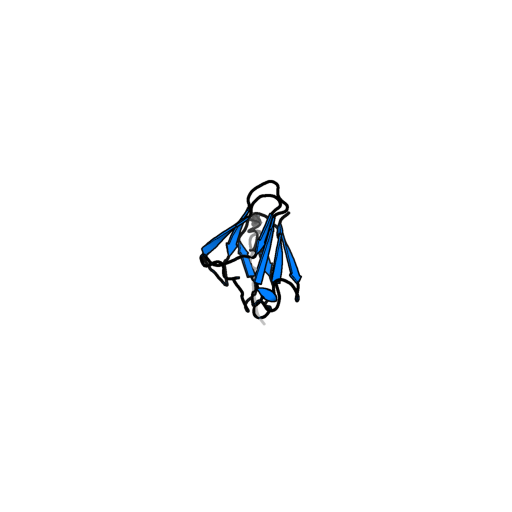 1 106 ? 3.434 -3.435 -8.636 1.00 93.38 106 GL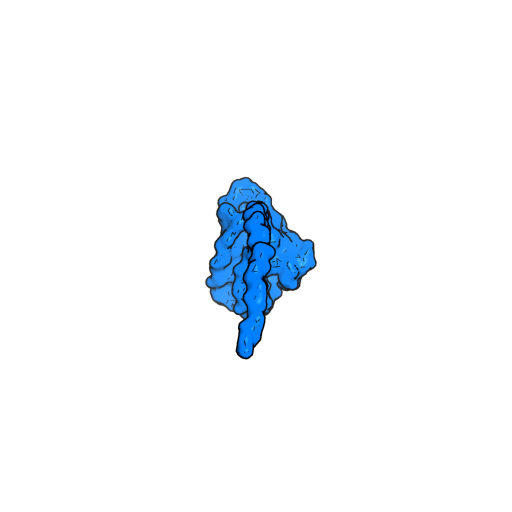Y A O 1
ATOM 783 N N . SER A 1 107 ? 2.999 -5.231 -7.380 1.00 95.50 107 SER A N 1
ATOM 784 C CA . SER A 1 107 ? 2.861 -4.454 -6.149 1.00 95.50 107 SER A CA 1
ATOM 785 C C . SER A 1 107 ? 3.481 -5.158 -4.957 1.00 95.50 107 SER A C 1
ATOM 787 O O . SER A 1 107 ? 3.267 -6.347 -4.732 1.00 95.50 107 SER A O 1
ATOM 789 N N . TRP A 1 108 ? 4.179 -4.386 -4.135 1.00 94.88 108 TRP A N 1
ATOM 790 C CA . TRP A 1 108 ? 4.489 -4.777 -2.772 1.00 94.88 108 TRP A CA 1
ATOM 791 C C . TRP A 1 108 ? 3.280 -4.519 -1.879 1.00 94.88 108 TRP A C 1
ATOM 793 O O . TRP A 1 108 ? 2.722 -3.423 -1.862 1.00 94.88 108 TRP A O 1
ATOM 803 N N . VAL A 1 109 ? 2.891 -5.535 -1.121 1.00 94.75 109 VAL A N 1
ATOM 804 C CA . VAL A 1 109 ? 1.821 -5.487 -0.131 1.00 94.75 109 VAL A CA 1
ATOM 805 C C . VAL A 1 109 ? 2.451 -5.471 1.255 1.00 94.75 109 VAL A C 1
ATOM 807 O O . VAL A 1 109 ? 3.108 -6.434 1.656 1.00 94.75 109 VAL A O 1
ATOM 810 N N . PHE A 1 110 ? 2.244 -4.383 1.992 1.00 93.56 110 PHE A N 1
ATOM 811 C CA . PHE A 1 110 ? 2.605 -4.272 3.400 1.00 93.56 110 PHE A CA 1
ATOM 812 C C . PHE A 1 110 ? 1.378 -4.534 4.269 1.00 93.56 110 PHE A C 1
ATOM 814 O O . PHE A 1 110 ? 0.429 -3.754 4.247 1.00 93.56 110 PHE A O 1
ATOM 821 N N . THR A 1 111 ? 1.388 -5.624 5.033 1.00 93.44 111 THR A N 1
ATOM 822 C CA . THR A 1 111 ? 0.265 -6.007 5.901 1.00 93.44 111 THR A CA 1
ATOM 823 C C . THR A 1 111 ? 0.612 -5.757 7.359 1.00 93.44 111 THR A C 1
ATOM 825 O O . THR A 1 111 ? 1.560 -6.356 7.867 1.00 93.44 111 THR A O 1
ATOM 828 N N . THR A 1 112 ? -0.137 -4.883 8.030 1.00 91.88 112 THR A N 1
ATOM 829 C CA . THR A 1 112 ? 0.071 -4.569 9.451 1.00 91.88 112 THR A CA 1
ATOM 830 C C . THR A 1 112 ? -0.491 -5.664 10.355 1.00 91.88 112 THR A C 1
ATOM 832 O O . THR A 1 112 ? -1.422 -6.365 9.961 1.00 91.88 112 THR A O 1
ATOM 835 N N . TYR A 1 113 ? 0.068 -5.806 11.560 1.00 87.00 113 TYR A N 1
ATOM 836 C CA . TYR A 1 113 ? -0.424 -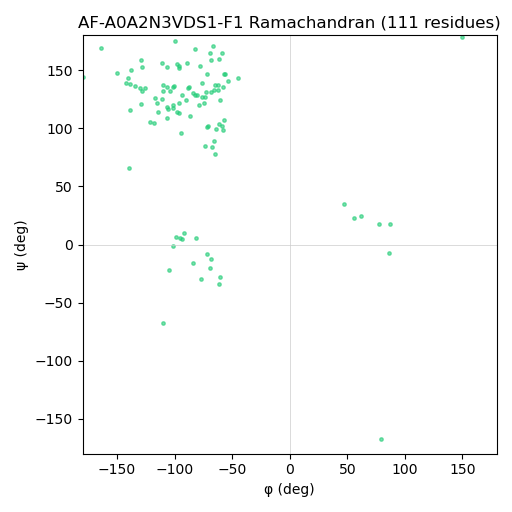6.698 12.617 1.00 87.00 113 TYR A CA 1
ATOM 837 C C . TYR A 1 113 ? -0.008 -6.221 14.014 1.00 87.00 113 TYR A C 1
ATOM 839 O O . TYR A 1 113 ? 0.921 -5.381 14.120 1.00 87.00 113 TYR A O 1
#

pLDDT: mean 79.45, std 18.97, range [34.81, 95.5]

Solvent-accessible surface area (backbone atoms only — not comparable to full-atom values): 6724 Å² total; per-residue (Å²): 133,84,87,85,87,86,80,90,77,84,89,75,86,73,80,74,78,76,74,80,72,78,70,64,52,69,51,70,68,40,64,40,21,22,47,30,41,34,31,66,39,92,53,71,40,55,45,30,30,64,64,84,46,62,81,42,72,46,81,40,50,48,67,32,75,44,72,46,51,48,98,88,68,44,64,44,62,26,53,78,23,45,36,38,48,58,74,66,54,65,49,78,48,78,36,68,77,41,56,44,94,63,77,21,63,7,22,40,36,39,36,38,100

Nearest PDB structures (foldseek):
  1du5-assembly1_B  TM=4.472E-01  e=1.433E-01  Zea mays
  7u8t-assembly1_B  TM=4.521E-01  e=5.938E-01  Thermochaetoides thermophila
  1aun-assembly1_A  TM=3.500E-01  e=3.437E-01  Nicotiana tabacum
  1ok0-assembly1_A  TM=3.571E-01  e=2.206E+00  Streptomyces tendae
  5a9d-assembly1_B  TM=4.594E-01  e=5.905E+00  Mus musculus

Secondary structure (DSSP, 8-state):
----PPPP--------------PPEEPPP-TTEEEEEE--SSS-EEEEESSSSTT-EEEE-TT-EEE-B-TTSPBPEESS--EEE-SS-EEEEEETTTTGGGT-SEEEEEEE-

Sequence (113 aa):
MSSFVGRVGAVCIAVAATFLVCAPAQAGPDSNACLVVVNQLPDTVVIHLDNAFPGSHWEVGPYATTLLTTEEGRAIASDAGWVVRSPPRGTWHYESSLNTDWGCDGSWVFTTY

Organism: NCBI:txid134984

Radius of gyration: 21.74 Å; Cα contacts (8 Å, |Δi|>4): 232; chains: 1; bounding box: 75×26×48 Å

Foldseek 3Di:
DDDDDDDDDDDDPPPPPPPPPPFWDWDAFDPQAWEKEAAQAQAWWKKAWPPQDHGDIDTAGHRGIDTDDDPVRATDTDRHTTTTDTPPDWDWDWAQPPCVVRVGSTYIYTYGD

Mean predicted aligned error: 10.94 Å